Protein AF-A0A6L7U6S5-F1 (afdb_monomer_lite)

Structure (mmCIF, N/CA/C/O backbone):
data_AF-A0A6L7U6S5-F1
#
_entry.id   AF-A0A6L7U6S5-F1
#
loop_
_atom_site.group_PDB
_atom_site.id
_atom_site.type_symbol
_atom_site.label_atom_id
_atom_site.label_alt_id
_atom_site.label_comp_id
_atom_site.label_asym_id
_atom_site.label_entity_id
_atom_site.label_seq_id
_atom_site.pdbx_PDB_ins_code
_atom_site.Cartn_x
_atom_site.Cartn_y
_atom_site.Cartn_z
_atom_site.occupancy
_atom_site.B_iso_or_equiv
_atom_site.auth_seq_id
_atom_site.auth_comp_id
_atom_site.auth_asym_id
_atom_site.auth_atom_id
_atom_site.pdbx_PDB_model_num
ATOM 1 N N . MET A 1 1 ? 22.940 -0.978 6.239 1.00 75.69 1 MET A N 1
ATOM 2 C CA . MET A 1 1 ? 22.641 -2.310 6.816 1.00 75.69 1 MET A CA 1
ATOM 3 C C . MET A 1 1 ? 21.772 -2.270 8.083 1.00 75.69 1 MET A C 1
ATOM 5 O O . MET A 1 1 ? 22.234 -1.902 9.162 1.00 75.69 1 MET A O 1
ATOM 9 N N . THR A 1 2 ? 20.519 -2.698 7.955 1.00 87.62 2 THR A N 1
ATOM 10 C CA . THR A 1 2 ? 19.532 -2.871 9.033 1.00 87.62 2 THR A CA 1
ATOM 11 C C . THR A 1 2 ? 19.401 -4.355 9.371 1.00 87.62 2 THR A C 1
ATOM 13 O O . THR A 1 2 ? 19.474 -5.204 8.488 1.00 87.62 2 THR A O 1
ATOM 16 N N . ARG A 1 3 ? 19.211 -4.704 10.645 1.00 92.00 3 ARG A N 1
ATOM 17 C CA . ARG A 1 3 ? 18.926 -6.089 11.055 1.00 92.00 3 ARG A CA 1
ATOM 18 C C . ARG A 1 3 ? 17.434 -6.272 11.263 1.00 92.00 3 ARG A C 1
ATOM 20 O O . ARG A 1 3 ? 16.789 -5.394 11.827 1.00 92.00 3 ARG A O 1
ATOM 27 N N . TRP A 1 4 ? 16.912 -7.416 10.845 1.00 92.19 4 TRP A N 1
ATOM 28 C CA . TRP A 1 4 ? 15.536 -7.801 11.124 1.00 92.19 4 TRP A CA 1
ATOM 29 C C . TRP A 1 4 ? 15.491 -9.165 11.798 1.00 92.19 4 TRP A C 1
ATOM 31 O O . TRP A 1 4 ? 16.378 -10.006 11.627 1.00 92.19 4 TRP A O 1
ATOM 41 N N . GLU A 1 5 ? 14.427 -9.368 12.563 1.00 95.06 5 GLU A N 1
ATOM 42 C CA . GLU A 1 5 ? 14.147 -10.606 13.267 1.00 95.06 5 GLU A CA 1
ATOM 43 C C . GLU A 1 5 ? 12.636 -10.847 13.266 1.00 95.06 5 GLU A C 1
ATOM 45 O O . GLU A 1 5 ? 11.849 -9.926 13.477 1.00 95.06 5 GLU A O 1
ATOM 50 N N . THR A 1 6 ? 12.217 -12.085 13.015 1.00 92.69 6 THR A N 1
ATOM 51 C CA . THR A 1 6 ? 10.824 -12.515 13.169 1.00 92.69 6 THR A CA 1
ATOM 52 C C . THR A 1 6 ? 10.771 -13.776 14.015 1.00 92.69 6 THR A C 1
ATOM 54 O O . THR A 1 6 ? 11.597 -14.682 13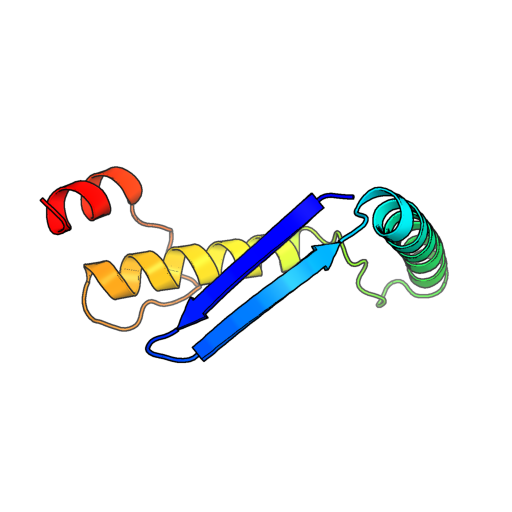.866 1.00 92.69 6 THR A O 1
ATOM 57 N N . ARG A 1 7 ? 9.765 -13.854 14.889 1.00 93.00 7 ARG A N 1
ATOM 58 C CA . ARG A 1 7 ? 9.490 -15.035 15.703 1.00 93.00 7 ARG A CA 1
ATOM 59 C C . ARG A 1 7 ? 8.042 -15.469 15.518 1.00 93.00 7 ARG A C 1
ATOM 61 O O . ARG A 1 7 ? 7.129 -14.673 15.705 1.00 93.00 7 ARG A O 1
ATOM 68 N N . GLN A 1 8 ? 7.842 -16.732 15.157 1.00 91.38 8 GLN A N 1
ATOM 69 C CA . GLN A 1 8 ? 6.525 -17.337 14.972 1.00 91.38 8 GLN A CA 1
ATOM 70 C C . GLN A 1 8 ? 6.494 -18.677 15.715 1.00 91.38 8 GLN A C 1
ATOM 72 O O . GLN A 1 8 ? 6.990 -19.689 15.216 1.00 91.38 8 GLN A O 1
ATOM 77 N N . GLY A 1 9 ? 5.954 -18.667 16.938 1.00 90.44 9 GLY A N 1
ATOM 78 C CA . GLY A 1 9 ? 6.092 -19.788 17.872 1.00 90.44 9 GLY A CA 1
ATOM 79 C C . GLY A 1 9 ? 7.568 -20.057 18.187 1.00 90.44 9 GLY A C 1
ATOM 80 O O . GLY A 1 9 ? 8.297 -19.147 18.597 1.00 90.44 9 GLY A O 1
ATOM 81 N N . ASP A 1 10 ? 8.015 -21.286 17.928 1.00 93.81 10 ASP A N 1
ATOM 82 C CA . ASP A 1 10 ? 9.410 -21.709 18.115 1.00 93.81 10 ASP A CA 1
ATOM 83 C C . ASP A 1 10 ? 10.317 -21.387 16.918 1.00 93.81 10 ASP A C 1
ATOM 85 O O . ASP A 1 10 ? 11.536 -21.529 17.004 1.00 93.81 10 ASP A O 1
ATOM 89 N N . ARG A 1 11 ? 9.755 -20.941 15.784 1.00 93.50 11 ARG A N 1
ATOM 90 C CA . ARG A 1 11 ? 10.559 -20.562 14.617 1.00 93.50 11 ARG A CA 1
ATOM 91 C C . ARG A 1 11 ? 11.115 -19.162 14.799 1.00 93.50 11 ARG A C 1
ATOM 93 O O . ARG A 1 11 ? 10.363 -18.197 14.941 1.00 93.50 11 ARG A O 1
ATOM 100 N N . HIS A 1 12 ? 12.433 -19.070 14.715 1.00 95.81 12 HIS A N 1
ATOM 101 C CA . HIS A 1 12 ? 13.194 -17.833 14.759 1.00 95.81 12 HIS A CA 1
ATOM 102 C C . HIS A 1 12 ? 13.894 -17.628 13.418 1.00 95.81 12 HIS A C 1
ATOM 104 O O . HIS A 1 12 ? 14.553 -18.536 12.914 1.00 95.81 12 HIS A O 1
ATOM 110 N N . ARG A 1 13 ? 13.701 -16.459 12.806 1.00 96.38 13 ARG A N 1
ATOM 111 C CA . ARG A 1 13 ? 14.390 -16.058 11.575 1.00 96.38 13 ARG A CA 1
ATOM 112 C C . ARG A 1 13 ? 14.995 -14.688 11.789 1.00 96.38 13 ARG A C 1
ATOM 114 O O . ARG A 1 13 ? 14.323 -13.808 12.320 1.00 96.38 13 ARG A O 1
ATOM 121 N N . HIS A 1 14 ? 16.223 -14.508 11.336 1.00 94.38 14 HIS A N 1
ATOM 122 C CA . HIS A 1 14 ? 16.905 -13.228 11.388 1.00 94.38 14 HIS A CA 1
ATOM 123 C C . HIS A 1 14 ? 17.685 -13.002 10.098 1.00 94.38 14 HIS A C 1
ATOM 125 O O . HIS A 1 14 ? 18.001 -13.943 9.369 1.00 94.38 14 HIS A O 1
ATOM 131 N N . GLY A 1 15 ? 18.030 -11.750 9.846 1.00 94.69 15 GLY A N 1
ATOM 132 C CA . GLY A 1 15 ? 18.813 -11.379 8.684 1.00 94.69 15 GLY A CA 1
ATOM 133 C C . GLY A 1 15 ? 19.373 -9.975 8.800 1.00 94.69 15 GLY A C 1
ATOM 134 O O . GLY A 1 15 ? 19.054 -9.206 9.710 1.00 94.69 15 GLY A O 1
ATOM 135 N N . THR A 1 16 ? 20.237 -9.659 7.851 1.00 93.44 16 THR A N 1
ATOM 136 C CA . THR A 1 16 ? 20.686 -8.301 7.572 1.00 93.44 16 THR A CA 1
ATOM 137 C C . THR A 1 16 ? 20.153 -7.903 6.215 1.00 93.44 16 THR A C 1
ATOM 139 O O . THR A 1 16 ? 20.182 -8.709 5.290 1.00 93.44 16 THR A O 1
ATOM 142 N N . HIS A 1 17 ? 19.705 -6.664 6.111 1.00 89.44 17 HIS A N 1
ATOM 143 C CA . HIS A 1 17 ? 19.160 -6.091 4.898 1.00 89.44 17 HIS A CA 1
ATOM 144 C C . HIS A 1 17 ? 19.846 -4.766 4.625 1.00 89.44 17 HIS A C 1
ATOM 146 O O . HIS A 1 17 ? 19.975 -3.950 5.545 1.00 89.44 17 HIS A O 1
ATOM 152 N N . ASP A 1 18 ? 20.304 -4.541 3.400 1.00 92.69 18 ASP A N 1
ATOM 153 C CA . ASP A 1 18 ? 20.769 -3.219 3.001 1.00 92.69 18 ASP A CA 1
ATOM 154 C C . ASP A 1 18 ? 19.743 -2.537 2.104 1.00 92.69 18 ASP A C 1
ATOM 156 O O . ASP A 1 18 ? 19.712 -2.729 0.895 1.00 92.69 18 ASP A O 1
ATOM 160 N N . TYR A 1 19 ? 18.894 -1.723 2.731 1.00 87.88 19 TYR A N 1
ATOM 161 C CA . TYR A 1 19 ? 17.882 -0.951 2.019 1.00 87.88 19 TYR A CA 1
ATOM 162 C C . TYR A 1 19 ? 18.489 -0.012 0.978 1.00 87.88 19 TYR A C 1
ATOM 164 O O . TYR A 1 19 ? 17.839 0.256 -0.016 1.00 87.88 19 TYR A O 1
ATOM 172 N N . HIS A 1 20 ? 19.732 0.450 1.153 1.00 90.44 20 HIS A N 1
ATOM 173 C CA . HIS A 1 20 ? 20.329 1.349 0.172 1.00 90.44 20 HIS A CA 1
ATOM 174 C C . HIS A 1 20 ? 20.611 0.645 -1.161 1.00 90.44 20 HIS A C 1
ATOM 176 O O . HIS A 1 20 ? 20.369 1.216 -2.222 1.00 90.44 20 HIS A O 1
ATOM 182 N N . GLU A 1 21 ? 21.101 -0.597 -1.113 1.00 93.94 21 GLU A N 1
ATOM 183 C CA . GLU A 1 21 ? 21.327 -1.394 -2.323 1.00 93.94 21 GLU A CA 1
ATOM 184 C C . GLU A 1 21 ? 19.998 -1.726 -3.015 1.00 93.94 21 GLU A C 1
ATOM 186 O O . GLU A 1 21 ? 19.900 -1.654 -4.240 1.00 93.94 21 GLU A O 1
ATOM 191 N N . GLU A 1 22 ? 18.954 -2.021 -2.238 1.00 91.44 22 GLU A N 1
ATOM 192 C CA . GLU A 1 22 ? 17.626 -2.290 -2.788 1.00 91.44 22 GLU A CA 1
ATOM 193 C C . GLU A 1 22 ? 16.925 -1.049 -3.333 1.00 91.44 22 GLU A C 1
ATOM 195 O O . GLU A 1 22 ? 16.256 -1.154 -4.356 1.00 91.44 22 GLU A O 1
ATOM 200 N N . ASP A 1 23 ? 17.106 0.120 -2.717 1.00 93.75 23 ASP A N 1
ATOM 201 C CA . ASP A 1 23 ? 16.539 1.381 -3.199 1.00 93.75 23 ASP A CA 1
ATOM 202 C C . ASP A 1 23 ? 17.049 1.698 -4.611 1.00 93.75 23 ASP A C 1
ATOM 204 O O . ASP A 1 23 ? 16.277 2.144 -5.460 1.00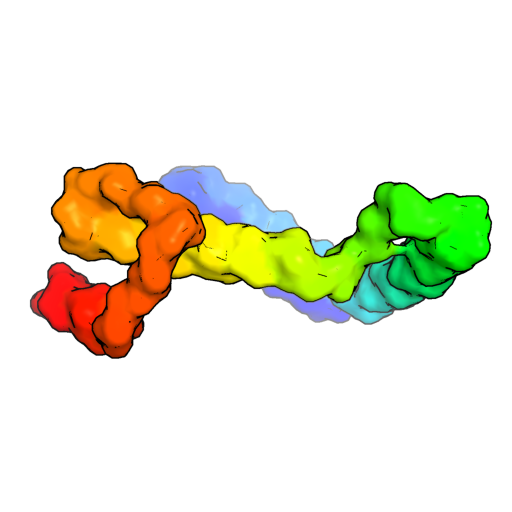 93.75 23 ASP A O 1
ATOM 208 N N . ILE A 1 24 ? 18.326 1.413 -4.899 1.00 96.12 24 ILE A N 1
ATOM 209 C CA . ILE A 1 24 ? 18.909 1.593 -6.237 1.00 96.12 24 ILE A CA 1
ATOM 210 C C . ILE A 1 24 ? 18.211 0.684 -7.255 1.00 96.12 24 ILE A C 1
ATOM 212 O O . ILE A 1 24 ? 17.810 1.149 -8.323 1.00 96.12 24 ILE A O 1
ATOM 216 N N . VAL A 1 25 ? 18.043 -0.601 -6.929 1.00 95.38 25 VAL A N 1
ATOM 217 C CA . VAL A 1 25 ? 17.358 -1.569 -7.804 1.00 95.38 25 VAL A CA 1
ATOM 218 C C . VAL A 1 25 ? 15.885 -1.196 -7.974 1.00 95.38 25 VAL A C 1
ATOM 220 O O . VAL A 1 25 ? 15.365 -1.216 -9.087 1.00 95.38 25 VAL A O 1
ATOM 223 N N . GLY A 1 26 ? 15.218 -0.809 -6.888 1.00 93.00 26 GLY A N 1
ATOM 224 C CA . GLY A 1 26 ? 13.832 -0.362 -6.891 1.00 93.00 26 GLY A CA 1
ATOM 225 C C . GLY A 1 26 ? 13.640 0.862 -7.777 1.00 93.00 26 GLY A C 1
ATOM 226 O O . GLY A 1 26 ? 12.760 0.862 -8.631 1.00 93.00 26 GLY A O 1
ATOM 227 N N . GLN A 1 27 ? 14.496 1.875 -7.639 1.00 94.69 27 GLN A N 1
ATOM 228 C CA . GLN A 1 27 ? 14.443 3.072 -8.472 1.00 94.69 27 GLN A CA 1
ATOM 229 C C . GLN A 1 27 ? 14.697 2.749 -9.948 1.00 94.69 27 GLN A C 1
ATOM 231 O O . GLN A 1 27 ? 13.968 3.252 -10.800 1.00 94.69 27 GLN A O 1
ATOM 236 N N . ALA A 1 28 ? 15.679 1.897 -10.258 1.00 96.00 28 ALA A N 1
ATOM 237 C CA . ALA A 1 28 ? 15.924 1.457 -11.630 1.00 96.00 28 ALA A CA 1
ATOM 238 C C . ALA A 1 28 ? 14.683 0.769 -12.223 1.00 96.00 28 ALA A C 1
ATOM 240 O O . ALA A 1 28 ? 14.220 1.165 -13.286 1.00 96.00 28 ALA A O 1
ATOM 241 N N . ASN A 1 29 ? 14.079 -0.173 -11.496 1.00 95.81 29 ASN A N 1
ATOM 242 C CA . ASN A 1 29 ? 12.877 -0.876 -11.950 1.00 95.81 29 ASN A CA 1
ATOM 243 C C . ASN A 1 29 ? 11.674 0.059 -12.138 1.00 95.81 29 ASN A C 1
ATOM 245 O O . ASN A 1 29 ? 10.891 -0.139 -13.060 1.00 95.81 29 ASN A O 1
ATOM 249 N N . MET A 1 30 ? 11.520 1.080 -11.290 1.00 95.62 30 MET A N 1
ATOM 250 C CA . MET A 1 30 ? 10.468 2.092 -11.458 1.00 95.62 30 MET A CA 1
ATOM 251 C C . MET A 1 30 ? 10.703 2.948 -12.708 1.00 95.62 30 MET A C 1
ATOM 253 O O . MET A 1 30 ? 9.750 3.293 -13.399 1.00 95.62 30 MET A O 1
ATOM 257 N N . CYS A 1 31 ? 11.959 3.274 -13.026 1.00 95.69 31 CYS A N 1
ATOM 258 C CA . CYS A 1 31 ? 12.291 3.970 -14.268 1.00 95.69 31 CYS A CA 1
ATOM 259 C C . CYS A 1 31 ? 11.986 3.108 -15.501 1.00 95.69 31 CYS A C 1
ATOM 261 O O . CYS A 1 31 ? 11.369 3.606 -16.436 1.00 95.69 31 CYS A O 1
ATOM 263 N N . GLU A 1 32 ? 12.369 1.828 -15.495 1.00 97.25 32 GLU A N 1
ATOM 264 C CA . GLU A 1 32 ? 12.063 0.904 -16.598 1.00 97.25 32 GLU A CA 1
ATOM 265 C C . GLU A 1 32 ? 10.549 0.713 -16.773 1.00 97.25 32 GLU A C 1
ATOM 267 O O . GLU A 1 32 ? 10.037 0.856 -17.878 1.00 97.25 32 GLU A O 1
ATOM 272 N N . ALA A 1 33 ? 9.801 0.542 -15.678 1.00 96.12 33 ALA A N 1
ATOM 273 C CA . ALA A 1 33 ? 8.341 0.437 -15.719 1.00 96.12 33 ALA A CA 1
ATOM 274 C C . ALA A 1 33 ? 7.654 1.673 -16.333 1.00 96.12 33 ALA A C 1
ATOM 276 O O . ALA A 1 33 ? 6.569 1.561 -16.905 1.00 96.12 33 ALA A O 1
ATOM 277 N N . MET A 1 34 ? 8.251 2.864 -16.211 1.00 95.00 34 MET A N 1
ATOM 278 C CA . MET A 1 34 ? 7.750 4.061 -16.891 1.00 95.00 34 MET A CA 1
ATOM 279 C C . MET A 1 34 ? 7.941 3.957 -18.409 1.00 95.00 34 MET A C 1
ATOM 281 O O . MET A 1 34 ? 7.048 4.362 -19.147 1.00 95.00 34 MET A O 1
ATOM 285 N N . PHE A 1 35 ? 9.078 3.435 -18.879 1.00 96.69 35 PHE A N 1
ATOM 286 C CA . PHE A 1 35 ? 9.304 3.220 -20.310 1.00 96.69 35 PHE A CA 1
ATOM 287 C C . PHE A 1 35 ? 8.363 2.155 -20.870 1.00 96.69 35 PHE A C 1
ATOM 289 O O . PHE A 1 35 ? 7.733 2.416 -21.890 1.00 96.69 35 PHE A O 1
ATOM 296 N N . ASP A 1 36 ? 8.176 1.040 -20.158 1.00 96.75 36 ASP A N 1
ATOM 297 C CA . ASP A 1 36 ? 7.203 0.007 -20.534 1.00 96.75 36 ASP A CA 1
ATOM 298 C C . ASP A 1 36 ? 5.799 0.607 -20.716 1.00 96.75 36 ASP A C 1
ATOM 300 O O . ASP A 1 36 ? 5.111 0.330 -21.696 1.00 96.75 36 ASP A O 1
ATOM 304 N N . TRP A 1 37 ? 5.389 1.492 -19.802 1.00 94.94 37 TRP A N 1
ATOM 305 C CA . TRP A 1 37 ? 4.106 2.188 -19.893 1.00 94.94 37 TRP A CA 1
ATOM 306 C C . TRP A 1 37 ? 4.015 3.170 -21.070 1.00 94.94 37 TRP A C 1
ATOM 308 O O . TRP A 1 37 ? 2.958 3.300 -21.678 1.00 94.94 37 TRP A O 1
ATOM 318 N N . LEU A 1 38 ? 5.109 3.851 -21.424 1.00 94.81 38 LEU A N 1
ATOM 319 C CA . LEU A 1 38 ? 5.140 4.735 -22.597 1.00 94.81 38 LEU A CA 1
ATOM 320 C C . LEU A 1 38 ? 5.045 3.962 -23.924 1.00 94.81 38 LEU A C 1
ATOM 322 O O . LEU A 1 38 ? 4.637 4.540 -24.933 1.00 94.81 38 LEU A O 1
ATOM 326 N N . GLU A 1 39 ? 5.447 2.690 -23.937 1.00 97.62 39 GLU A N 1
ATOM 327 C CA . GLU A 1 39 ? 5.354 1.803 -25.101 1.00 97.62 39 GLU A CA 1
ATOM 328 C C . GLU A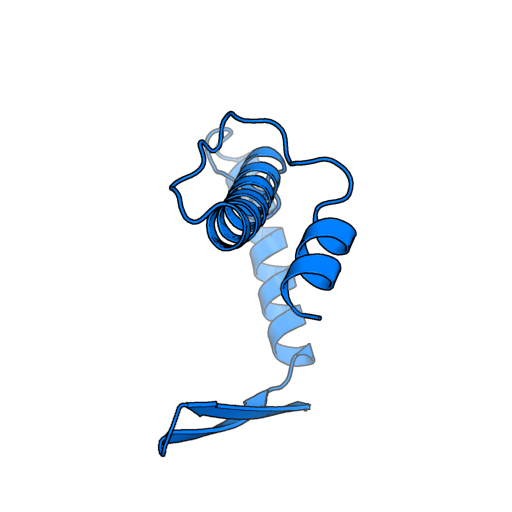 1 39 ? 4.008 1.064 -25.179 1.00 97.62 39 GLU A C 1
ATOM 330 O O . GLU A 1 39 ? 3.533 0.770 -26.281 1.00 97.62 39 GLU A O 1
ATOM 335 N N . ASP A 1 40 ? 3.378 0.799 -24.032 1.00 97.19 40 ASP A N 1
ATOM 336 C CA . ASP A 1 40 ? 2.095 0.111 -23.908 1.00 97.19 40 ASP A CA 1
ATOM 337 C C . ASP A 1 40 ? 1.210 0.760 -22.830 1.00 97.19 40 ASP A C 1
ATOM 339 O O . ASP A 1 40 ? 1.383 0.537 -21.630 1.00 97.19 40 ASP A O 1
ATOM 343 N N . ASP A 1 41 ? 0.175 1.487 -23.267 1.00 90.38 41 ASP A N 1
ATOM 344 C CA . ASP A 1 41 ? -0.818 2.116 -22.383 1.00 90.38 41 ASP A CA 1
ATOM 345 C C . ASP A 1 41 ?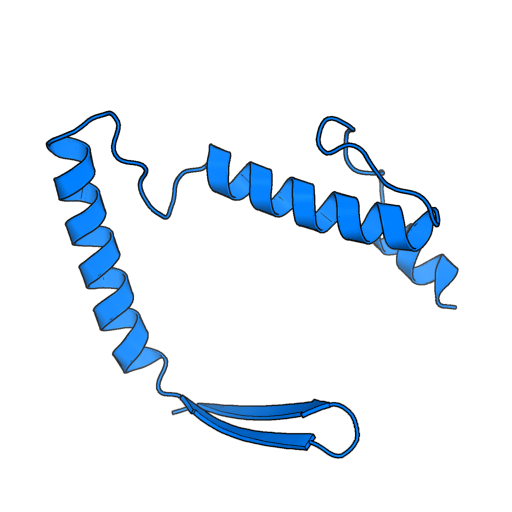 -1.572 1.103 -21.491 1.00 90.38 41 ASP A C 1
ATOM 347 O O . ASP A 1 41 ? -2.236 1.500 -20.528 1.00 90.38 41 ASP A O 1
ATOM 351 N N . THR A 1 42 ? -1.513 -0.200 -21.800 1.00 93.81 42 THR A N 1
ATOM 352 C CA . THR A 1 42 ? -2.104 -1.267 -20.977 1.00 93.81 42 THR A CA 1
ATOM 353 C C . THR A 1 42 ? -1.167 -1.791 -19.887 1.00 93.81 42 THR A C 1
ATOM 355 O O . THR A 1 42 ? -1.629 -2.486 -18.975 1.00 93.81 42 THR A O 1
ATOM 358 N N . ALA A 1 43 ? 0.122 -1.435 -19.920 1.00 95.06 43 ALA A N 1
ATOM 359 C CA . ALA A 1 43 ? 1.066 -1.787 -18.872 1.00 95.06 43 ALA A CA 1
ATOM 360 C C . ALA A 1 43 ? 0.732 -1.040 -17.571 1.00 95.06 43 ALA A C 1
ATOM 362 O O . ALA A 1 43 ? 0.575 0.181 -17.527 1.00 95.06 43 ALA A O 1
ATOM 363 N N . VAL A 1 44 ? 0.622 -1.782 -16.468 1.00 93.12 44 VAL A N 1
ATOM 364 C CA . VAL A 1 44 ? 0.286 -1.208 -15.160 1.00 93.12 44 VAL A CA 1
ATOM 365 C C . VAL A 1 44 ? 1.567 -0.880 -14.403 1.00 93.12 44 VAL A C 1
ATOM 367 O O . VAL A 1 44 ? 2.257 -1.771 -13.911 1.00 93.12 44 VAL A O 1
ATOM 370 N N . HIS A 1 45 ? 1.858 0.413 -14.262 1.00 93.81 45 HIS A N 1
ATOM 371 C CA . HIS A 1 45 ? 2.982 0.884 -13.456 1.00 93.81 45 HIS A CA 1
ATOM 372 C C . HIS A 1 45 ? 2.827 0.461 -11.982 1.00 93.81 45 HIS A C 1
ATOM 374 O O . HIS A 1 45 ? 1.736 0.540 -11.415 1.00 93.81 45 HIS A O 1
ATOM 380 N N . ALA A 1 46 ? 3.921 0.084 -11.313 1.00 89.88 46 ALA A N 1
ATOM 381 C CA . ALA A 1 46 ? 3.883 -0.381 -9.918 1.00 89.88 46 ALA A CA 1
ATOM 382 C C . ALA A 1 46 ? 3.348 0.673 -8.920 1.00 89.88 46 ALA A C 1
ATOM 384 O O . ALA A 1 46 ? 2.845 0.331 -7.855 1.00 89.88 46 ALA A O 1
ATOM 385 N N . LEU A 1 47 ? 3.418 1.957 -9.282 1.00 90.12 47 LEU A N 1
ATOM 386 C CA . LEU A 1 47 ? 2.842 3.089 -8.535 1.00 90.12 47 LEU A CA 1
ATOM 387 C C . LEU A 1 47 ? 1.452 3.519 -9.046 1.00 90.12 47 LEU A C 1
ATOM 389 O O . LEU A 1 47 ? 1.075 4.684 -8.919 1.00 90.12 47 LEU A O 1
ATOM 393 N N . ASN A 1 48 ? 0.695 2.607 -9.658 1.00 93.62 48 ASN A N 1
ATOM 394 C CA . ASN A 1 48 ? -0.668 2.871 -10.106 1.00 93.62 48 ASN A CA 1
ATOM 395 C C . ASN A 1 48 ? -1.600 3.166 -8.912 1.00 93.62 48 ASN A C 1
ATOM 397 O O . ASN A 1 48 ? -1.682 2.394 -7.954 1.00 93.62 48 ASN A O 1
ATOM 401 N N . LEU A 1 49 ? -2.318 4.293 -8.984 1.00 94.00 49 LEU A N 1
ATOM 402 C CA . LEU A 1 49 ? -3.188 4.759 -7.903 1.00 94.00 49 LEU A CA 1
ATOM 403 C C . LEU A 1 49 ? -4.364 3.811 -7.642 1.00 94.00 49 LEU A C 1
ATOM 405 O O . LEU A 1 49 ? -4.695 3.575 -6.483 1.00 94.00 49 LEU A O 1
ATOM 409 N N . ASP A 1 50 ? -4.992 3.273 -8.686 1.00 93.56 50 ASP A N 1
ATOM 410 C CA . ASP A 1 50 ? -6.160 2.404 -8.534 1.00 93.56 50 ASP A CA 1
ATOM 411 C C . ASP A 1 50 ? -5.782 1.091 -7.843 1.00 93.56 50 ASP A C 1
ATOM 413 O O . ASP A 1 50 ? -6.460 0.684 -6.895 1.00 93.56 50 ASP A O 1
ATOM 417 N N . SER A 1 51 ? -4.651 0.495 -8.233 1.00 93.19 51 SER A N 1
ATOM 418 C CA . SER A 1 51 ? -4.068 -0.666 -7.552 1.00 93.19 51 SER A CA 1
ATOM 419 C C . SER A 1 51 ? -3.768 -0.357 -6.084 1.00 93.19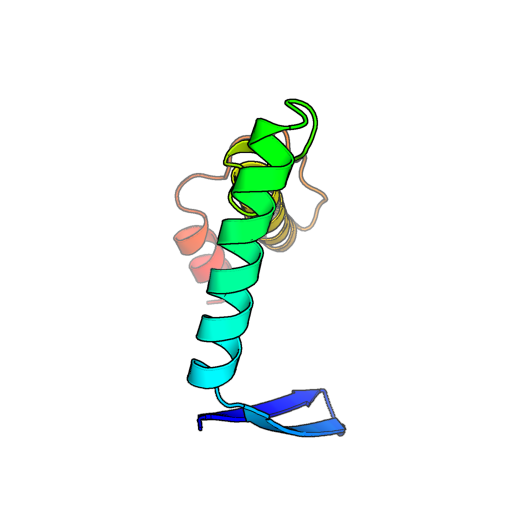 51 SER A C 1
ATOM 421 O O . SER A 1 51 ? -4.211 -1.083 -5.195 1.00 93.19 51 SER A O 1
ATOM 423 N N . ALA A 1 52 ? -3.104 0.770 -5.802 1.00 94.50 52 ALA A N 1
ATOM 424 C CA . ALA A 1 52 ? -2.800 1.166 -4.428 1.00 94.50 52 ALA A CA 1
ATOM 425 C C . ALA A 1 52 ? -4.077 1.362 -3.588 1.00 94.50 52 ALA A C 1
ATOM 427 O O . ALA A 1 52 ? -4.159 0.909 -2.446 1.00 94.50 52 ALA A O 1
ATOM 428 N N . LEU A 1 53 ? -5.110 2.002 -4.145 1.00 93.75 53 LEU A N 1
ATOM 429 C CA . LEU A 1 53 ? -6.397 2.175 -3.471 1.00 93.75 53 LEU A CA 1
ATOM 430 C C . LEU A 1 53 ? -7.093 0.836 -3.209 1.00 93.75 53 LEU A C 1
ATOM 432 O O . LEU A 1 53 ? -7.729 0.683 -2.165 1.00 93.75 53 LEU A O 1
ATOM 436 N N . GLN A 1 54 ? -6.981 -0.133 -4.117 1.00 93.69 54 GLN A N 1
ATOM 437 C CA . GLN A 1 54 ? -7.508 -1.481 -3.912 1.00 93.69 54 GLN A CA 1
ATOM 438 C C . GLN A 1 54 ? -6.794 -2.200 -2.758 1.00 93.69 54 GLN A C 1
ATOM 440 O O . GLN A 1 54 ? -7.470 -2.775 -1.900 1.00 93.69 54 GLN A O 1
ATOM 445 N N . ASP A 1 55 ? -5.468 -2.087 -2.666 1.00 94.31 55 ASP A N 1
ATOM 446 C CA . ASP A 1 55 ? -4.686 -2.641 -1.555 1.00 94.31 55 ASP A CA 1
ATOM 447 C C . ASP A 1 55 ? -5.079 -2.006 -0.215 1.00 94.31 55 ASP A C 1
ATOM 449 O O . ASP A 1 55 ? -5.319 -2.705 0.776 1.00 94.31 55 ASP A O 1
ATOM 453 N N . PHE A 1 56 ? -5.234 -0.678 -0.176 1.00 93.50 56 PHE A N 1
ATOM 454 C CA . PHE A 1 56 ? -5.716 0.015 1.021 1.00 93.50 56 PHE A CA 1
ATOM 455 C C . PHE A 1 56 ? -7.132 -0.417 1.411 1.00 93.50 56 PHE A C 1
ATOM 457 O O . PHE A 1 56 ? -7.391 -0.650 2.595 1.00 93.50 56 PHE A O 1
ATOM 464 N N . ARG A 1 57 ? -8.044 -0.576 0.445 1.00 94.62 57 ARG A N 1
ATOM 465 C CA . ARG A 1 57 ? -9.399 -1.090 0.707 1.00 94.62 57 ARG A CA 1
ATOM 466 C C . ARG A 1 57 ? -9.356 -2.493 1.299 1.00 94.62 57 ARG A C 1
ATOM 468 O O . ARG A 1 57 ? -10.046 -2.743 2.286 1.00 94.62 57 ARG A O 1
ATOM 475 N N . LEU A 1 58 ? -8.522 -3.380 0.755 1.00 95.50 58 LEU A N 1
ATOM 476 C CA . LEU A 1 58 ? -8.341 -4.730 1.282 1.00 95.50 58 LEU A CA 1
ATOM 477 C C . LEU A 1 58 ? -7.840 -4.703 2.730 1.00 95.50 58 LEU A C 1
ATOM 479 O O . LEU A 1 58 ? -8.420 -5.367 3.590 1.00 95.50 58 LEU A O 1
ATOM 483 N N . MET A 1 59 ? -6.814 -3.901 3.026 1.00 95.38 59 MET A N 1
ATOM 484 C CA . MET A 1 59 ? -6.304 -3.746 4.393 1.00 95.38 59 MET A CA 1
ATOM 485 C C . MET A 1 59 ? -7.383 -3.259 5.363 1.00 95.38 59 MET A C 1
ATOM 487 O O . MET A 1 59 ? -7.570 -3.849 6.429 1.00 95.38 59 MET A O 1
ATOM 491 N N . LEU A 1 60 ? -8.136 -2.221 4.995 1.00 95.31 60 LEU A N 1
ATOM 492 C CA . LEU A 1 60 ? -9.213 -1.687 5.831 1.00 95.31 60 LEU A CA 1
ATOM 493 C C . LEU A 1 60 ? -10.338 -2.710 6.034 1.00 95.31 60 LEU A C 1
ATOM 495 O O . LEU A 1 60 ? -10.819 -2.870 7.156 1.00 95.31 60 LEU A O 1
ATOM 499 N N . ALA A 1 61 ? -10.717 -3.449 4.990 1.00 95.31 61 ALA A N 1
ATOM 500 C CA . ALA A 1 61 ? -11.713 -4.512 5.077 1.00 95.31 61 ALA A CA 1
ATOM 501 C C . ALA A 1 61 ? -11.278 -5.645 6.016 1.00 95.31 61 ALA A C 1
ATOM 503 O O . ALA A 1 61 ? -12.101 -6.131 6.791 1.00 95.31 61 ALA A O 1
ATOM 504 N N . MET A 1 62 ? -9.994 -6.023 6.026 1.00 95.31 62 MET A N 1
ATOM 505 C CA . MET A 1 62 ? -9.469 -7.012 6.978 1.00 95.31 62 MET A CA 1
ATOM 506 C C . MET A 1 62 ? -9.607 -6.537 8.429 1.00 95.31 62 MET A C 1
ATOM 508 O O . MET A 1 62 ? -10.056 -7.296 9.289 1.00 95.31 62 MET A O 1
ATOM 512 N N . TYR A 1 63 ? -9.275 -5.275 8.708 1.00 94.94 63 TYR A N 1
ATOM 513 C CA . TYR A 1 63 ? -9.430 -4.708 10.049 1.00 94.94 63 TYR A CA 1
ATOM 514 C C . TYR A 1 63 ? -10.896 -4.619 10.481 1.00 94.94 63 TYR A C 1
ATOM 516 O O . TYR A 1 63 ? -11.234 -5.010 11.601 1.00 94.94 63 TYR A O 1
ATOM 524 N N . MET A 1 64 ? -11.777 -4.160 9.590 1.00 95.50 64 MET A N 1
ATOM 525 C CA . MET A 1 64 ? -13.218 -4.128 9.844 1.00 95.50 64 MET A CA 1
ATOM 526 C C . MET A 1 64 ? -13.780 -5.534 10.078 1.00 95.50 64 MET A C 1
ATOM 528 O O . MET A 1 64 ? -14.542 -5.727 11.021 1.00 95.50 64 MET A O 1
ATOM 532 N N . SER A 1 65 ? -13.350 -6.523 9.289 1.00 95.19 65 SER A N 1
ATOM 533 C CA . SER A 1 65 ? -13.750 -7.924 9.443 1.00 95.19 65 SER A CA 1
ATOM 534 C C . SER A 1 65 ? -13.315 -8.503 10.788 1.00 95.19 65 SER A C 1
ATOM 536 O O . SER A 1 65 ? -14.104 -9.163 11.465 1.00 95.19 65 SER A O 1
ATOM 538 N N . GLY A 1 66 ? -12.089 -8.201 11.229 1.00 93.69 66 GLY A N 1
ATOM 539 C CA . GLY A 1 66 ? -11.603 -8.589 12.553 1.00 93.69 66 GLY A CA 1
ATOM 540 C C . GLY A 1 66 ? -12.412 -7.971 13.699 1.00 93.69 66 GLY A C 1
ATOM 541 O O . GLY A 1 66 ? -12.610 -8.616 14.728 1.00 93.69 66 GLY A O 1
ATOM 542 N N . LEU A 1 67 ? -12.919 -6.748 13.522 1.00 94.31 67 LEU A N 1
ATOM 543 C CA . LEU A 1 67 ? -13.773 -6.080 14.504 1.00 94.31 67 LEU A CA 1
ATOM 544 C C . LEU A 1 67 ? -15.207 -6.632 14.510 1.00 94.31 67 LEU A C 1
ATOM 546 O O . LEU A 1 67 ? -15.778 -6.840 15.582 1.00 94.31 67 LEU A O 1
ATOM 550 N N . SER A 1 68 ? -15.791 -6.858 13.331 1.00 92.50 68 SER A N 1
ATOM 551 C CA . SER A 1 68 ? -17.188 -7.279 13.175 1.00 92.50 68 SER A CA 1
ATOM 552 C C . SER A 1 68 ? -17.388 -8.792 13.315 1.00 92.50 68 SER A C 1
ATOM 554 O O . SER A 1 68 ? -18.509 -9.240 13.560 1.00 92.50 68 SER A O 1
ATOM 556 N N . GLY A 1 69 ? -16.323 -9.586 13.172 1.00 94.44 69 GLY A N 1
ATOM 557 C CA . GLY A 1 69 ? -16.369 -11.049 13.205 1.00 94.44 69 GLY A CA 1
ATOM 558 C C . GLY A 1 69 ? -17.029 -11.672 11.971 1.00 94.44 69 GLY A C 1
ATOM 559 O O . GLY A 1 69 ? -17.483 -12.814 12.028 1.00 94.44 69 GLY A O 1
ATOM 560 N N . ARG A 1 70 ? -17.126 -10.927 10.864 1.00 94.62 70 ARG A N 1
ATOM 561 C CA . ARG A 1 70 ? -17.775 -11.353 9.615 1.00 94.62 70 ARG A CA 1
ATOM 562 C C . ARG A 1 70 ? -17.012 -10.823 8.395 1.00 94.62 70 ARG A C 1
ATOM 564 O O . ARG A 1 70 ? -16.283 -9.842 8.528 1.00 94.62 70 ARG A O 1
ATOM 571 N N . PRO A 1 71 ? -17.138 -11.455 7.215 1.00 94.25 71 PRO A N 1
ATOM 572 C CA . PRO A 1 71 ? -16.532 -10.936 5.990 1.00 94.25 71 PRO A CA 1
ATOM 573 C C . PRO A 1 71 ? -17.066 -9.540 5.644 1.00 94.25 71 PRO A C 1
ATOM 575 O O . PRO A 1 71 ? -18.265 -9.288 5.783 1.00 94.25 71 PRO A O 1
ATOM 578 N N . GLU A 1 72 ? -16.187 -8.662 5.160 1.00 94.38 72 GLU A N 1
ATOM 579 C CA . GLU A 1 72 ? -16.544 -7.320 4.687 1.00 94.38 72 GLU A CA 1
ATOM 580 C C . GLU A 1 72 ? -16.377 -7.216 3.166 1.00 94.38 72 GLU A C 1
ATOM 582 O O . GLU A 1 72 ? -15.457 -7.796 2.588 1.00 94.38 72 GLU A O 1
ATOM 587 N N . SER A 1 73 ? -17.283 -6.481 2.517 1.00 93.12 73 SER A N 1
ATOM 588 C CA . SER A 1 73 ? -17.186 -6.182 1.083 1.00 93.12 73 SER A CA 1
ATOM 589 C C . SER A 1 73 ? -16.127 -5.108 0.837 1.00 93.12 73 SER A C 1
ATOM 591 O O . SER A 1 73 ? -16.090 -4.113 1.559 1.00 93.12 73 SER A O 1
ATOM 593 N N . LEU A 1 74 ? -15.318 -5.266 -0.216 1.00 91.19 74 LEU A N 1
ATOM 594 C CA . LEU A 1 74 ? -14.343 -4.248 -0.636 1.00 91.19 74 LEU A CA 1
ATOM 595 C C . LEU A 1 74 ? -15.000 -2.996 -1.235 1.00 91.19 74 LEU A C 1
ATOM 597 O O . LEU A 1 74 ? -14.378 -1.938 -1.274 1.00 91.19 74 LEU A O 1
ATOM 601 N N . GLU A 1 75 ? -16.260 -3.113 -1.658 1.00 90.31 75 GLU A N 1
ATOM 602 C CA . GLU A 1 75 ? -17.067 -1.996 -2.163 1.00 90.31 75 GLU A CA 1
ATOM 603 C C . GLU A 1 75 ? -17.671 -1.151 -1.033 1.00 90.31 75 GLU A C 1
ATOM 605 O O . GLU A 1 75 ? -18.163 -0.046 -1.263 1.00 90.31 75 GLU A O 1
ATOM 610 N N . SER A 1 76 ? -17.668 -1.665 0.202 1.00 87.31 76 SER A N 1
ATOM 611 C CA . SER A 1 76 ? -18.177 -0.918 1.348 1.00 87.31 76 SER A CA 1
ATOM 612 C C . SER A 1 76 ? -17.220 0.221 1.708 1.00 87.31 76 SER A C 1
ATOM 614 O O . SER A 1 76 ? -16.002 0.020 1.731 1.00 87.31 76 SER A O 1
ATOM 616 N N . PRO A 1 77 ? -17.737 1.410 2.064 1.00 90.62 77 PRO A N 1
ATOM 617 C CA . PRO A 1 77 ? -16.887 2.465 2.591 1.00 90.62 77 PRO A CA 1
ATOM 618 C C . PRO A 1 77 ? -16.231 2.011 3.905 1.00 90.62 77 PRO A C 1
ATOM 620 O O . PRO A 1 77 ? -16.848 1.267 4.677 1.00 90.62 77 PRO A O 1
ATOM 623 N N . PRO A 1 78 ? -15.001 2.465 4.194 1.00 89.38 78 PRO A N 1
ATOM 624 C CA . PRO A 1 78 ? -14.353 2.151 5.455 1.00 89.38 78 PRO A CA 1
ATOM 625 C C . PRO A 1 78 ? -15.136 2.743 6.632 1.00 89.38 78 PRO A C 1
ATOM 627 O O . PRO A 1 78 ? -15.681 3.846 6.554 1.00 89.38 78 PRO A O 1
ATOM 630 N N . MET A 1 79 ? -15.170 2.004 7.738 1.00 90.50 79 MET A N 1
ATOM 631 C CA . MET A 1 79 ? -15.801 2.427 8.983 1.00 90.50 79 MET A CA 1
ATOM 632 C C . MET A 1 79 ? -15.163 3.738 9.482 1.00 90.50 79 MET A C 1
ATOM 634 O O . MET A 1 79 ? -13.935 3.799 9.609 1.00 90.50 79 MET A O 1
ATOM 638 N N . PRO A 1 80 ? -15.965 4.767 9.814 1.00 93.56 80 PRO A N 1
ATOM 639 C CA . PRO A 1 80 ? -15.462 5.964 10.476 1.00 93.56 80 PRO A CA 1
ATOM 640 C C . PRO A 1 80 ? -14.756 5.610 11.786 1.00 93.56 80 PRO A C 1
ATOM 642 O O . PRO A 1 80 ? -15.211 4.738 12.522 1.00 93.56 80 PRO A O 1
ATOM 645 N N . ASP A 1 81 ? -13.644 6.282 12.077 1.00 94.88 81 ASP A N 1
ATOM 646 C CA . ASP A 1 81 ? -12.876 6.095 13.314 1.00 94.88 81 ASP A CA 1
ATOM 647 C C . ASP A 1 81 ? -12.488 4.632 13.617 1.00 94.88 81 ASP A C 1
ATOM 649 O O . ASP A 1 81 ? -12.367 4.235 14.779 1.00 94.88 81 ASP A O 1
ATOM 653 N N . LEU A 1 82 ? -12.230 3.826 12.575 1.00 93.38 82 LEU A N 1
ATOM 654 C CA . LEU A 1 82 ? -11.867 2.405 12.685 1.00 93.38 82 LEU A CA 1
ATOM 655 C C . LEU A 1 82 ? -10.779 2.141 13.739 1.00 93.38 82 LEU A C 1
ATOM 657 O O . LEU A 1 82 ? -10.896 1.213 14.537 1.00 93.38 82 LEU A O 1
ATOM 661 N N . LEU A 1 83 ? -9.743 2.983 13.797 1.00 93.31 83 LEU A N 1
ATOM 662 C CA . LEU A 1 83 ? -8.675 2.848 14.788 1.00 93.31 83 LEU A CA 1
ATOM 663 C C . LEU A 1 83 ? -9.192 2.982 16.231 1.00 93.31 83 LEU A C 1
ATOM 665 O O . LEU A 1 83 ? -8.755 2.237 17.109 1.00 93.31 83 LEU A O 1
ATOM 669 N N . ALA A 1 84 ? -10.108 3.918 16.491 1.00 95.75 84 ALA A N 1
ATOM 670 C CA . ALA A 1 84 ? -10.70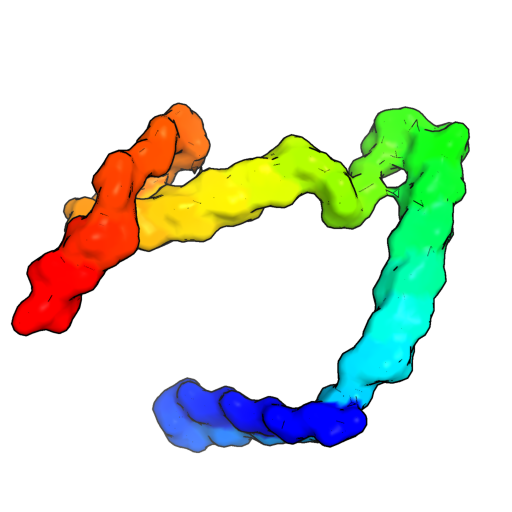4 4.092 17.813 1.00 95.75 84 ALA A CA 1
ATOM 671 C C . ALA A 1 84 ? -11.573 2.881 18.182 1.00 95.75 84 ALA A C 1
ATOM 673 O O . ALA A 1 84 ? -11.455 2.357 19.291 1.00 95.75 84 ALA A O 1
ATOM 674 N N . ALA A 1 85 ? -12.366 2.379 17.232 1.00 94.50 85 ALA A N 1
ATOM 675 C CA . ALA A 1 85 ? -13.185 1.187 17.426 1.00 94.50 85 ALA A CA 1
ATOM 676 C C . ALA A 1 85 ? -12.329 -0.060 17.728 1.00 94.50 85 ALA A C 1
ATOM 678 O O . ALA A 1 85 ? -12.615 -0.802 18.669 1.00 94.50 85 ALA A O 1
ATOM 679 N N . MET A 1 86 ? -11.221 -0.249 17.002 1.00 93.38 86 MET A N 1
ATOM 680 C CA . MET A 1 86 ? -10.260 -1.324 17.269 1.00 93.38 86 MET A CA 1
ATOM 681 C C . MET A 1 86 ? -9.631 -1.211 18.661 1.00 93.38 86 MET A C 1
ATOM 683 O O . MET A 1 86 ? -9.565 -2.204 19.384 1.00 93.38 86 MET A O 1
ATOM 687 N N . ARG A 1 87 ? -9.201 -0.008 19.067 1.00 94.81 87 ARG A N 1
ATOM 688 C CA . ARG A 1 87 ? -8.654 0.226 20.414 1.00 94.81 87 ARG A CA 1
ATOM 689 C C . ARG A 1 87 ? -9.669 -0.118 21.498 1.00 94.81 87 ARG A C 1
ATOM 691 O O . ARG A 1 87 ? -9.306 -0.781 22.461 1.00 94.81 87 ARG A O 1
ATOM 698 N N . SER A 1 88 ? -10.930 0.276 21.317 1.00 95.38 88 SER A N 1
ATOM 699 C CA . SER A 1 88 ? -12.000 -0.035 22.269 1.00 95.38 88 SER A CA 1
ATOM 700 C C . SER A 1 88 ? -12.278 -1.535 22.392 1.00 95.38 88 SER A C 1
ATOM 702 O O . SER A 1 88 ? -12.729 -1.968 23.444 1.00 95.38 88 SER A O 1
ATOM 704 N N . ARG A 1 89 ? -12.054 -2.326 21.336 1.00 92.31 89 ARG A N 1
ATOM 705 C CA . ARG A 1 89 ? -12.302 -3.777 21.337 1.00 92.31 89 ARG A CA 1
ATOM 706 C C . ARG A 1 89 ? -11.205 -4.589 22.034 1.00 92.31 89 ARG A C 1
ATOM 708 O O . ARG A 1 89 ? -11.477 -5.718 22.451 1.00 92.31 89 ARG A O 1
ATOM 715 N N . LEU A 1 90 ? -9.987 -4.045 22.064 1.00 88.06 90 LEU A N 1
ATOM 716 C CA . LEU A 1 90 ? -8.779 -4.666 22.620 1.00 88.06 90 LEU A CA 1
ATOM 717 C C . LEU A 1 90 ? -8.490 -4.259 24.075 1.00 88.06 90 LEU A C 1
ATOM 719 O O . LEU A 1 90 ? -7.609 -4.861 24.685 1.00 88.06 90 LEU A O 1
ATOM 723 N N . ALA A 1 91 ? -9.175 -3.232 24.588 1.00 78.69 91 ALA A N 1
ATOM 724 C CA . ALA A 1 91 ? -9.151 -2.846 25.999 1.00 78.69 91 ALA A CA 1
ATOM 725 C C . ALA A 1 91 ? -9.949 -3.841 26.854 1.00 78.69 91 ALA A C 1
ATOM 727 O O . ALA A 1 91 ? -9.504 -4.097 27.995 1.00 78.69 91 ALA A O 1
#

pLDDT: mean 93.26, std 3.28, range [75.69, 97.62]

Radius of gyration: 19.1 Å; chains: 1; bounding box: 41×28×51 Å

Secondary structure (DSSP, 8-state):
-EEEEEEETTEEEEEEE-HHHHHHHHHHHHHHHHHHHHH-TT---TT-HHHHHHHHHHHHHHHHHHHHTS---TTSPPPTTHHHHHHHHH-

Sequence (91 aa):
MTRWETRQGDRHRHGTHDYHEEDIVGQANMCEAMFDWLEDDTAVHALNLDSALQDFRLMLAMYMSGLSGRPESLESPPMPDLLAAMRSRLA

Foldseek 3Di:
DDKDWDDDPPDIDIDDDDVVVVVVVVVVVQVVLVVVCVVPVPRDRPPHPVVVLLVVLVVLQVLVCVLVVHGDDSPDDRDPPSVVSSVVVVD